Protein AF-A0A7C5RV73-F1 (afdb_monomer_lite)

Secondary structure (DSSP, 8-state):
--HHHHHHHHHHHTT-EEEEEEEEEEETTEEEEEEEEE-SS-EEEEEE-HHHHHHHHHHHT--EEE-HHHHHHHHS--THHHHHHHHHHHTEEEEEE-TTTHHHHSSSEEEEEEE-TTSTTTTT--TT-EEEEETTEE--SHHHHHHHHHHHHH-SEEEEEEEETTEEEEEEEE---

Structure (mmCIF, N/CA/C/O backbone):
data_AF-A0A7C5RV73-F1
#
_entry.id   AF-A0A7C5RV73-F1
#
loop_
_atom_site.group_PDB
_atom_site.id
_atom_site.type_symbol
_atom_site.label_atom_id
_atom_site.label_alt_id
_atom_site.label_comp_id
_atom_site.label_asym_id
_atom_site.label_entity_id
_atom_site.label_seq_id
_atom_site.pdbx_PDB_ins_code
_atom_site.Cartn_x
_atom_site.Cartn_y
_atom_site.Cartn_z
_atom_site.occupancy
_atom_site.B_iso_or_equiv
_atom_site.auth_seq_id
_atom_site.auth_comp_id
_atom_site.auth_asym_id
_atom_site.auth_atom_id
_atom_site.pdbx_PDB_model_num
ATOM 1 N N . PRO A 1 1 ? -4.565 11.183 -32.209 1.00 64.00 1 PRO A N 1
ATOM 2 C CA . PRO A 1 1 ? -3.815 9.956 -31.833 1.00 64.00 1 PRO A CA 1
ATOM 3 C C . PRO A 1 1 ? -3.401 10.070 -30.363 1.00 64.00 1 PRO A C 1
ATOM 5 O O . PRO A 1 1 ? -3.120 11.188 -29.936 1.00 64.00 1 PRO A O 1
ATOM 8 N N . MET A 1 2 ? -3.389 8.979 -29.586 1.00 83.56 2 MET A N 1
ATOM 9 C CA . MET A 1 2 ? -2.823 9.033 -28.231 1.00 83.56 2 MET A CA 1
ATOM 10 C C . MET A 1 2 ? -1.303 9.231 -28.306 1.00 83.56 2 MET A C 1
ATOM 12 O O . MET A 1 2 ? -0.663 8.809 -29.271 1.00 83.56 2 MET A O 1
ATOM 16 N N . THR A 1 3 ? -0.713 9.855 -27.285 1.00 82.44 3 THR A N 1
ATOM 17 C CA . THR A 1 3 ? 0.707 10.253 -27.265 1.00 82.44 3 THR A CA 1
ATOM 18 C C . THR A 1 3 ? 1.658 9.097 -27.576 1.00 82.44 3 THR A C 1
ATOM 20 O O . THR A 1 3 ? 2.590 9.247 -28.358 1.00 82.44 3 THR A O 1
ATOM 23 N N . HIS A 1 4 ? 1.399 7.910 -27.028 1.00 80.38 4 HIS A N 1
ATOM 24 C CA . HIS A 1 4 ? 2.256 6.744 -27.251 1.00 80.38 4 HIS A CA 1
ATOM 25 C C . HIS A 1 4 ? 2.125 6.140 -28.657 1.00 80.38 4 HIS A C 1
ATOM 27 O O . HIS A 1 4 ? 3.082 5.545 -29.152 1.00 80.38 4 HIS A O 1
ATOM 33 N N . ASP A 1 5 ? 0.982 6.316 -29.322 1.00 81.69 5 ASP A N 1
ATOM 34 C CA . ASP A 1 5 ? 0.791 5.846 -30.698 1.00 81.69 5 ASP A CA 1
ATOM 35 C C . ASP A 1 5 ? 1.468 6.807 -31.684 1.00 81.69 5 ASP A C 1
ATOM 37 O O . ASP A 1 5 ? 2.139 6.366 -32.613 1.00 81.69 5 ASP A O 1
ATOM 41 N N . LEU A 1 6 ? 1.418 8.118 -31.403 1.00 87.44 6 LEU A N 1
ATOM 42 C CA . LEU A 1 6 ? 2.208 9.122 -32.126 1.00 87.44 6 LEU A CA 1
ATOM 43 C C . LEU A 1 6 ? 3.714 8.821 -32.043 1.00 87.44 6 LEU A C 1
ATOM 45 O O . LEU A 1 6 ? 4.419 8.901 -33.048 1.00 87.44 6 LEU A O 1
ATOM 49 N N . ILE A 1 7 ? 4.209 8.445 -30.860 1.00 89.06 7 ILE A N 1
ATOM 50 C CA . ILE A 1 7 ? 5.614 8.060 -30.679 1.00 89.06 7 ILE A CA 1
ATOM 51 C C . ILE A 1 7 ? 5.928 6.791 -31.480 1.00 89.06 7 ILE A C 1
ATOM 53 O O . ILE A 1 7 ? 6.963 6.734 -32.142 1.00 89.06 7 ILE A O 1
ATOM 57 N N . LYS A 1 8 ? 5.034 5.795 -31.487 1.00 86.56 8 LYS A N 1
ATOM 58 C CA . LYS A 1 8 ? 5.225 4.574 -32.281 1.00 86.56 8 LYS A CA 1
ATOM 59 C C . LYS A 1 8 ? 5.396 4.878 -33.770 1.00 86.56 8 LYS A C 1
ATOM 61 O O . LYS A 1 8 ? 6.330 4.373 -34.396 1.00 86.56 8 LYS A O 1
ATOM 66 N N . ASP A 1 9 ? 4.546 5.741 -34.314 1.00 89.69 9 ASP A N 1
ATOM 67 C CA . ASP A 1 9 ? 4.637 6.168 -35.711 1.00 89.69 9 ASP A CA 1
ATOM 68 C C . ASP A 1 9 ? 5.940 6.920 -36.001 1.00 89.69 9 ASP A C 1
ATOM 70 O O . ASP A 1 9 ? 6.539 6.730 -37.060 1.00 89.69 9 ASP A O 1
ATOM 74 N N . PHE A 1 10 ? 6.416 7.733 -35.056 1.00 90.88 10 PHE A N 1
ATOM 75 C CA . PHE A 1 10 ? 7.684 8.451 -35.177 1.00 90.88 10 PHE A CA 1
ATOM 76 C C . PHE A 1 10 ? 8.883 7.498 -35.260 1.00 90.88 10 PHE A C 1
ATOM 78 O O . PHE A 1 10 ? 9.688 7.603 -36.183 1.00 90.88 10 PHE A O 1
ATOM 85 N N . PHE A 1 11 ? 8.962 6.519 -34.355 1.00 89.56 11 PHE A N 1
ATOM 86 C CA . PHE A 1 11 ? 9.990 5.472 -34.381 1.00 89.56 11 PHE A CA 1
ATOM 87 C C . PHE A 1 11 ? 9.994 4.716 -35.716 1.00 89.56 11 PHE A C 1
ATOM 89 O O . PHE A 1 11 ? 11.042 4.590 -36.349 1.00 89.56 11 PHE A O 1
ATOM 96 N N . ASN A 1 12 ? 8.817 4.295 -36.188 1.00 88.56 12 ASN A N 1
ATOM 97 C CA . ASN A 1 12 ? 8.683 3.588 -37.461 1.00 88.56 12 ASN A CA 1
ATOM 98 C C . ASN A 1 12 ? 9.153 4.440 -38.650 1.00 88.56 12 ASN A C 1
ATOM 100 O O . ASN A 1 12 ? 9.910 3.952 -39.487 1.00 88.56 12 ASN A O 1
ATOM 104 N N . LYS A 1 13 ? 8.746 5.715 -38.717 1.00 92.44 13 LYS A N 1
ATOM 105 C CA . LYS A 1 13 ? 9.137 6.633 -39.801 1.00 92.44 13 LYS A CA 1
ATOM 106 C C . LYS A 1 13 ? 10.630 6.950 -39.810 1.00 92.44 13 LYS A C 1
ATOM 108 O O . LYS A 1 13 ? 11.190 7.156 -40.880 1.00 92.44 13 LYS A O 1
ATOM 113 N N . LEU A 1 14 ? 11.269 6.979 -38.643 1.00 89.56 14 LEU A N 1
ATOM 114 C CA . LEU A 1 14 ? 12.709 7.206 -38.518 1.00 89.56 14 LEU A CA 1
ATOM 115 C C . LEU A 1 14 ? 13.552 5.931 -38.662 1.00 89.56 14 LEU A C 1
ATOM 117 O O . LEU A 1 14 ? 14.773 5.997 -38.530 1.00 89.56 14 LEU A O 1
ATOM 121 N N . GLY A 1 15 ? 12.932 4.768 -38.895 1.00 90.69 15 GLY A N 1
ATOM 122 C CA . GLY A 1 15 ? 13.650 3.491 -38.936 1.00 90.69 15 GLY A CA 1
ATOM 123 C C . GLY A 1 15 ? 14.310 3.133 -37.600 1.00 90.69 15 GLY A C 1
ATOM 124 O O . GLY A 1 15 ? 15.313 2.423 -37.570 1.00 90.69 15 GLY A O 1
ATOM 125 N N . ALA A 1 16 ? 13.771 3.646 -36.494 1.00 93.31 16 ALA A N 1
ATOM 126 C CA . ALA A 1 16 ? 14.251 3.391 -35.148 1.00 93.31 16 ALA A CA 1
ATOM 127 C C . ALA A 1 16 ? 13.416 2.284 -34.495 1.00 93.31 16 ALA A C 1
ATOM 129 O O . ALA A 1 16 ? 12.189 2.266 -34.590 1.00 93.31 16 ALA A O 1
ATOM 130 N N . LYS A 1 17 ? 14.075 1.371 -33.784 1.00 93.75 17 LYS A N 1
ATOM 131 C CA . LYS A 1 17 ? 13.432 0.300 -33.022 1.00 93.75 17 LYS A CA 1
ATOM 132 C C . LYS A 1 17 ? 13.954 0.304 -31.590 1.00 93.75 17 LYS A C 1
ATOM 134 O O . LYS A 1 17 ? 15.169 0.239 -31.401 1.00 93.75 17 LYS A O 1
ATOM 139 N N . PRO A 1 18 ? 13.079 0.364 -30.575 1.00 95.25 18 PRO A N 1
ATOM 140 C CA . PRO A 1 18 ? 13.501 0.072 -29.215 1.00 95.25 18 PRO A CA 1
ATOM 141 C C . PRO A 1 18 ? 13.970 -1.391 -29.152 1.00 95.25 18 PRO A C 1
ATOM 143 O O . PRO A 1 18 ? 13.312 -2.278 -29.687 1.00 95.25 18 PRO A O 1
ATOM 146 N N . GLU A 1 19 ? 15.126 -1.648 -28.549 1.00 96.38 19 GLU A N 1
ATOM 147 C CA . GLU A 1 19 ? 15.663 -3.004 -28.357 1.00 96.38 19 GLU A CA 1
ATOM 148 C C . GLU A 1 19 ? 15.300 -3.545 -26.978 1.00 96.38 19 GLU A C 1
ATOM 150 O O . GLU A 1 19 ? 14.996 -4.726 -26.825 1.00 96.38 19 GLU A O 1
ATOM 155 N N . LYS A 1 20 ? 15.345 -2.678 -25.964 1.00 96.69 20 LYS A N 1
ATOM 156 C CA . LYS A 1 20 ? 14.988 -3.005 -24.585 1.00 96.69 20 LYS A CA 1
ATOM 157 C C . LYS A 1 20 ? 14.703 -1.753 -23.773 1.00 96.69 20 LYS A C 1
ATOM 159 O O . LYS A 1 20 ? 15.202 -0.668 -24.079 1.00 96.69 20 LYS A O 1
ATOM 164 N N . VAL A 1 21 ? 13.979 -1.947 -22.682 1.00 97.62 21 VAL A N 1
ATOM 165 C CA . VAL A 1 21 ? 13.786 -0.951 -21.629 1.00 97.62 21 VAL A CA 1
ATOM 166 C C . VAL A 1 21 ? 14.439 -1.442 -20.347 1.00 97.62 21 VAL A C 1
ATOM 168 O O . VAL A 1 21 ? 14.438 -2.636 -20.058 1.00 97.62 21 VAL A O 1
ATOM 171 N N . SER A 1 22 ? 15.044 -0.543 -19.579 1.00 97.38 22 SER A N 1
ATOM 172 C CA . SER A 1 22 ? 15.663 -0.869 -18.294 1.00 97.38 22 SER A CA 1
ATOM 173 C C . SER A 1 22 ? 15.288 0.171 -17.246 1.00 97.38 22 SER A C 1
ATOM 175 O O . SER A 1 22 ? 15.541 1.352 -17.451 1.00 97.38 22 SER A O 1
ATOM 177 N N . ILE A 1 23 ? 14.705 -0.251 -16.125 1.00 95.81 23 ILE A N 1
ATOM 178 C CA . ILE A 1 23 ? 14.538 0.601 -14.940 1.00 95.81 23 ILE A CA 1
ATOM 179 C C . ILE A 1 23 ? 15.857 0.548 -14.176 1.00 95.81 23 ILE A C 1
ATOM 181 O O . ILE A 1 23 ? 16.263 -0.524 -13.722 1.00 95.81 23 ILE A O 1
ATOM 185 N N . VAL A 1 24 ? 16.565 1.676 -14.117 1.00 94.69 24 VAL A N 1
ATOM 186 C CA . VAL A 1 24 ? 17.992 1.686 -13.763 1.00 94.69 24 VAL A CA 1
ATOM 187 C C . VAL A 1 24 ? 18.301 2.344 -12.432 1.00 94.69 24 VAL A C 1
ATOM 189 O O . VAL A 1 24 ? 19.252 1.920 -11.774 1.00 94.69 24 VAL A O 1
ATOM 192 N N . ASP A 1 25 ? 17.527 3.354 -12.034 1.00 90.62 25 ASP A N 1
ATOM 193 C CA . ASP A 1 25 ? 17.870 4.184 -10.884 1.00 90.62 25 ASP A CA 1
ATOM 194 C C . ASP A 1 25 ? 16.639 4.760 -10.176 1.00 90.62 25 ASP A C 1
ATOM 196 O O . ASP A 1 25 ? 15.553 4.856 -10.749 1.00 90.62 25 ASP A O 1
ATOM 200 N N . ILE A 1 26 ? 16.839 5.147 -8.921 1.00 85.81 26 ILE A N 1
ATOM 201 C CA . ILE A 1 26 ? 15.891 5.880 -8.088 1.00 85.81 26 ILE A CA 1
ATOM 202 C C . ILE A 1 26 ? 16.661 6.964 -7.341 1.00 85.81 26 ILE A C 1
ATOM 204 O O . ILE A 1 26 ? 17.666 6.686 -6.683 1.00 85.81 26 ILE A O 1
ATOM 208 N N . ARG A 1 27 ? 16.201 8.209 -7.453 1.00 83.75 27 ARG A N 1
ATOM 209 C CA . ARG A 1 27 ? 16.776 9.373 -6.765 1.00 83.75 27 ARG A CA 1
ATOM 210 C C . ARG A 1 27 ? 15.636 10.188 -6.190 1.00 83.75 27 ARG A C 1
ATOM 212 O O . ARG A 1 27 ? 14.677 10.439 -6.907 1.00 83.75 27 ARG A O 1
ATOM 219 N N . GLU A 1 28 ? 15.717 10.547 -4.910 1.00 80.00 28 GLU A N 1
ATOM 220 C CA . GLU A 1 28 ? 14.671 11.341 -4.239 1.00 80.00 28 GLU A CA 1
ATOM 221 C C . GLU A 1 28 ? 13.257 10.769 -4.470 1.00 80.00 28 GLU A C 1
ATOM 223 O O . GLU A 1 28 ? 12.322 11.473 -4.837 1.00 80.00 28 GLU A O 1
ATOM 228 N N . ASN A 1 29 ? 13.119 9.445 -4.329 1.00 74.00 29 ASN A N 1
ATOM 229 C CA . ASN A 1 29 ? 11.876 8.704 -4.573 1.00 74.00 29 ASN A CA 1
ATOM 230 C C . ASN A 1 29 ? 11.327 8.760 -6.019 1.00 74.00 29 ASN A C 1
ATOM 232 O O . ASN A 1 29 ? 10.213 8.315 -6.288 1.00 74.00 29 ASN A O 1
ATOM 236 N N . THR A 1 30 ? 12.113 9.268 -6.968 1.00 82.25 30 THR A N 1
ATOM 237 C CA . THR A 1 30 ? 11.783 9.326 -8.393 1.00 82.25 30 THR A CA 1
ATOM 238 C C . THR A 1 30 ? 12.551 8.246 -9.143 1.00 82.25 30 THR A C 1
ATOM 240 O O . THR A 1 30 ? 13.782 8.213 -9.117 1.00 82.25 30 THR A O 1
ATOM 243 N N . TYR A 1 31 ? 11.828 7.350 -9.811 1.00 89.12 31 TYR A N 1
ATOM 244 C CA . TYR A 1 31 ? 12.416 6.281 -10.615 1.00 89.12 31 TYR A CA 1
ATOM 245 C C . TYR A 1 31 ? 12.779 6.760 -12.025 1.00 89.12 31 TYR A C 1
ATOM 247 O O . TYR A 1 31 ? 12.044 7.533 -12.643 1.00 89.12 31 TYR A O 1
ATOM 255 N N . TYR A 1 32 ? 13.865 6.210 -12.564 1.00 94.75 32 TYR A N 1
ATOM 256 C CA . TYR A 1 32 ? 14.389 6.502 -13.895 1.00 94.75 32 TYR A CA 1
ATOM 257 C C . TYR A 1 32 ? 14.516 5.226 -14.722 1.00 94.75 32 TYR A C 1
ATOM 259 O O . TYR A 1 32 ? 14.919 4.166 -14.227 1.00 94.75 32 TYR A O 1
ATOM 267 N N . ALA A 1 33 ? 14.191 5.340 -16.005 1.00 97.31 33 ALA A N 1
ATOM 268 C CA . ALA A 1 33 ? 14.306 4.269 -16.976 1.00 97.31 33 ALA A CA 1
ATOM 269 C C . ALA A 1 33 ? 15.082 4.728 -18.211 1.00 97.31 33 ALA A C 1
ATOM 271 O O . ALA A 1 33 ? 15.041 5.892 -18.598 1.00 97.31 33 ALA A O 1
ATOM 272 N N . ILE A 1 34 ? 15.754 3.779 -18.848 1.00 97.62 34 ILE A N 1
ATOM 273 C CA . ILE A 1 34 ? 16.461 3.968 -20.109 1.00 97.62 34 ILE A CA 1
ATOM 274 C C . ILE A 1 34 ? 15.792 3.100 -21.170 1.00 97.62 34 ILE A C 1
ATOM 276 O O . ILE A 1 34 ? 15.575 1.901 -20.966 1.00 97.62 34 ILE A O 1
ATOM 280 N N . ILE A 1 35 ? 15.488 3.700 -22.317 1.00 97.38 35 ILE A N 1
ATOM 281 C CA . ILE A 1 35 ? 15.051 3.000 -23.525 1.00 97.38 35 ILE A CA 1
ATOM 282 C C . ILE A 1 35 ? 16.262 2.905 -24.452 1.00 97.38 35 ILE A C 1
ATOM 284 O O . ILE A 1 35 ? 16.724 3.921 -24.968 1.00 97.38 35 ILE A O 1
ATOM 288 N N . LYS A 1 36 ? 16.774 1.692 -24.681 1.00 97.19 36 LYS A N 1
ATOM 289 C CA . LYS A 1 36 ? 17.833 1.468 -25.670 1.00 97.19 36 LYS A CA 1
ATOM 290 C C . LYS A 1 36 ? 17.203 1.384 -27.049 1.00 97.19 36 LYS A C 1
ATOM 292 O O . LYS A 1 36 ? 16.372 0.509 -27.295 1.00 97.19 36 LYS A O 1
ATOM 297 N N . VAL A 1 37 ? 17.596 2.283 -27.939 1.00 96.31 37 VAL A N 1
ATOM 298 C CA . VAL A 1 37 ? 17.053 2.408 -29.291 1.00 96.31 37 VAL A CA 1
ATOM 299 C C . VAL A 1 37 ? 18.137 2.111 -30.306 1.00 96.31 37 VAL A C 1
ATOM 301 O O . VAL A 1 37 ? 19.251 2.617 -30.204 1.00 96.31 37 VAL A O 1
ATOM 304 N N . LYS A 1 38 ? 17.784 1.333 -31.327 1.00 94.50 38 LYS A N 1
ATOM 305 C CA . LYS A 1 38 ? 18.630 1.051 -32.477 1.00 94.50 38 LYS A CA 1
ATOM 306 C C . LYS A 1 38 ? 18.045 1.655 -33.741 1.00 94.50 38 LYS A C 1
ATOM 308 O O . LYS A 1 38 ? 16.854 1.545 -34.016 1.00 94.50 38 LYS A O 1
ATOM 313 N N . THR A 1 39 ? 18.916 2.270 -34.517 1.00 91.25 39 THR A N 1
ATOM 314 C CA . THR A 1 39 ? 18.690 2.673 -35.909 1.00 91.25 39 THR A CA 1
ATOM 315 C C . THR A 1 39 ? 19.671 1.901 -36.791 1.00 91.25 39 THR A C 1
ATOM 317 O O . THR A 1 39 ? 20.476 1.128 -36.270 1.00 91.25 39 THR A O 1
ATOM 320 N N . ASN A 1 40 ? 19.623 2.091 -38.109 1.00 83.62 40 ASN A N 1
ATOM 321 C CA . ASN A 1 40 ? 20.492 1.356 -39.037 1.00 83.62 40 ASN A CA 1
ATOM 322 C C . ASN A 1 40 ? 21.990 1.503 -38.710 1.00 83.62 40 ASN A C 1
ATOM 324 O O . ASN A 1 40 ? 22.716 0.515 -38.777 1.00 83.62 40 ASN A O 1
ATOM 328 N N . ASP A 1 41 ? 22.418 2.688 -38.265 1.00 84.88 41 ASP A N 1
ATOM 329 C CA . ASP A 1 41 ? 23.849 3.007 -38.138 1.00 84.88 41 ASP A CA 1
ATOM 330 C C . ASP A 1 41 ? 24.319 3.172 -36.687 1.00 84.88 41 ASP A C 1
ATOM 332 O O . ASP A 1 41 ? 25.517 3.211 -36.411 1.00 84.88 41 ASP A O 1
ATOM 336 N N . ARG A 1 42 ? 23.387 3.301 -35.736 1.00 90.12 42 ARG A N 1
ATOM 337 C CA . ARG A 1 42 ? 23.715 3.614 -34.340 1.00 90.12 42 ARG A CA 1
ATOM 338 C C . ARG A 1 42 ? 22.698 3.071 -33.349 1.00 90.12 42 ARG A C 1
ATOM 340 O O . ARG A 1 42 ? 21.498 3.030 -33.635 1.00 90.12 42 ARG A O 1
ATOM 347 N N . SER A 1 43 ? 23.192 2.767 -32.155 1.00 93.00 43 SER A N 1
ATOM 348 C CA . SER A 1 43 ? 22.376 2.567 -30.960 1.00 93.00 43 SER A CA 1
ATOM 349 C C . SER A 1 43 ? 22.610 3.716 -29.987 1.00 93.00 43 SER A C 1
ATOM 351 O O . SER A 1 43 ? 23.741 4.171 -29.821 1.00 93.00 43 SER A O 1
ATOM 353 N N . PHE A 1 44 ? 21.545 4.189 -29.355 1.00 93.50 44 PHE A N 1
ATOM 354 C CA . PHE A 1 44 ? 21.601 5.246 -28.354 1.00 93.50 44 PHE A CA 1
ATOM 355 C C . PHE A 1 44 ? 20.551 5.013 -27.272 1.00 93.50 44 PHE A C 1
ATOM 357 O O . PHE A 1 44 ? 19.584 4.273 -27.465 1.00 93.50 44 PHE A O 1
ATOM 364 N N . ASP A 1 45 ? 20.765 5.655 -26.133 1.00 96.88 45 ASP A N 1
ATOM 365 C CA . ASP A 1 45 ? 19.912 5.543 -24.961 1.00 96.88 45 ASP A CA 1
ATOM 366 C C . ASP A 1 45 ? 19.023 6.789 -24.854 1.00 96.88 45 ASP A C 1
ATOM 368 O O . ASP A 1 45 ? 19.465 7.907 -25.128 1.00 96.88 45 ASP A O 1
ATOM 372 N N . ILE A 1 46 ? 17.755 6.589 -24.495 1.00 95.31 46 ILE A N 1
ATOM 373 C CA . ILE A 1 46 ? 16.797 7.662 -24.217 1.00 95.31 46 ILE A CA 1
ATOM 374 C C . ILE A 1 46 ? 16.392 7.576 -22.750 1.00 95.31 46 ILE A C 1
ATOM 376 O O . ILE A 1 46 ? 15.806 6.574 -22.327 1.00 95.31 46 ILE A O 1
ATOM 380 N N . ASP A 1 47 ? 16.662 8.644 -22.004 1.00 95.94 47 ASP A N 1
ATOM 381 C CA . ASP A 1 47 ? 16.186 8.798 -20.634 1.00 95.94 47 ASP A CA 1
ATOM 382 C C . ASP A 1 47 ? 14.672 8.994 -20.609 1.00 95.94 47 ASP A C 1
ATOM 384 O O . ASP A 1 47 ? 14.086 9.741 -21.399 1.00 95.94 47 ASP A O 1
ATOM 388 N N . SER A 1 48 ? 14.016 8.303 -19.687 1.00 94.75 48 SER A N 1
ATOM 389 C CA . SER A 1 48 ? 12.570 8.323 -19.569 1.00 94.75 48 SER A CA 1
ATOM 390 C C . SER A 1 48 ? 12.120 8.025 -18.143 1.00 94.75 48 SER A C 1
ATOM 392 O O . SER A 1 48 ? 12.874 7.525 -17.306 1.00 94.75 48 SER A O 1
ATOM 394 N N . ARG A 1 49 ? 10.846 8.298 -17.864 1.00 94.62 49 ARG A N 1
ATOM 395 C CA . ARG A 1 49 ? 10.191 7.772 -16.665 1.00 94.62 49 ARG A CA 1
ATOM 396 C C . ARG A 1 49 ? 9.777 6.319 -16.918 1.00 94.62 49 ARG A C 1
ATOM 398 O O . ARG A 1 49 ? 9.439 5.977 -18.055 1.00 94.62 49 ARG A O 1
ATOM 405 N N . PRO A 1 50 ? 9.716 5.464 -15.883 1.00 95.19 50 PRO A N 1
ATOM 406 C CA . PRO A 1 50 ? 9.312 4.071 -16.052 1.00 95.19 50 PRO A CA 1
ATOM 407 C C . PRO A 1 50 ? 7.961 3.893 -16.744 1.00 95.19 50 PRO A C 1
ATOM 409 O O . PRO A 1 50 ? 7.843 3.026 -17.601 1.00 95.19 50 PRO A O 1
ATOM 412 N N . SER A 1 51 ? 6.962 4.729 -16.442 1.00 94.12 51 SER A N 1
ATOM 413 C CA . SER A 1 51 ? 5.634 4.642 -17.069 1.00 94.12 51 SER A CA 1
ATOM 414 C C . SER A 1 51 ? 5.694 4.783 -18.590 1.00 94.12 51 SER A C 1
ATOM 416 O O . SER A 1 51 ? 5.070 4.011 -19.318 1.00 94.12 51 SER A O 1
ATOM 418 N N . ASP A 1 52 ? 6.481 5.745 -19.068 1.00 94.00 52 ASP A N 1
ATOM 419 C CA . ASP A 1 52 ? 6.632 6.045 -20.488 1.00 94.00 52 ASP A CA 1
ATOM 420 C C . ASP A 1 52 ? 7.419 4.923 -21.180 1.00 94.00 52 ASP A C 1
ATOM 422 O O . ASP A 1 52 ? 7.010 4.415 -22.226 1.00 94.00 52 ASP A O 1
ATOM 426 N N . ALA A 1 53 ? 8.500 4.459 -20.550 1.00 95.06 53 ALA A N 1
ATOM 427 C CA . ALA A 1 53 ? 9.319 3.368 -21.058 1.00 95.06 53 ALA A CA 1
ATOM 428 C C . ALA A 1 53 ? 8.543 2.036 -21.139 1.00 95.06 53 ALA A C 1
ATOM 430 O O . ALA A 1 53 ? 8.593 1.351 -22.161 1.00 95.06 53 ALA A O 1
ATOM 431 N N . ILE A 1 54 ? 7.751 1.697 -20.117 1.00 94.81 54 ILE A N 1
ATOM 432 C CA . ILE A 1 54 ? 6.872 0.516 -20.117 1.00 94.81 54 ILE A CA 1
ATOM 433 C C . ILE A 1 54 ? 5.821 0.630 -21.229 1.00 94.81 54 ILE A C 1
ATOM 435 O O . ILE A 1 54 ? 5.607 -0.327 -21.974 1.00 94.81 54 ILE A O 1
ATOM 439 N N . ALA A 1 55 ? 5.198 1.801 -21.401 1.00 93.44 55 ALA A N 1
ATOM 440 C CA . ALA A 1 55 ? 4.200 2.016 -22.448 1.00 93.44 55 ALA A CA 1
ATOM 441 C C . ALA A 1 55 ? 4.767 1.808 -23.864 1.00 93.44 55 ALA A C 1
ATOM 443 O O . ALA A 1 55 ? 4.061 1.285 -24.734 1.00 93.44 55 ALA A O 1
ATOM 444 N N . ILE A 1 56 ? 6.030 2.189 -24.089 1.00 93.56 56 ILE A N 1
ATOM 445 C CA . ILE A 1 56 ? 6.764 1.909 -25.329 1.00 93.56 56 ILE A CA 1
ATOM 446 C C . ILE A 1 56 ? 7.061 0.417 -25.452 1.00 93.56 56 ILE A C 1
ATOM 448 O O . ILE A 1 56 ? 6.752 -0.175 -26.488 1.00 93.56 56 ILE A O 1
ATOM 452 N N . ALA A 1 57 ? 7.588 -0.209 -24.400 1.00 95.12 57 ALA A N 1
ATOM 453 C CA . ALA A 1 57 ? 7.948 -1.619 -24.431 1.00 95.12 57 ALA A CA 1
ATOM 454 C C . ALA A 1 57 ? 6.765 -2.521 -24.799 1.00 95.12 57 ALA A C 1
ATOM 456 O O . ALA A 1 57 ? 6.891 -3.382 -25.667 1.00 95.12 57 ALA A O 1
ATOM 457 N N . LEU A 1 58 ? 5.589 -2.259 -24.226 1.00 93.69 58 LEU A N 1
ATOM 458 C CA . LEU A 1 58 ? 4.364 -3.003 -24.523 1.00 93.69 58 LEU A CA 1
ATOM 459 C C . LEU A 1 58 ? 3.896 -2.825 -25.977 1.00 93.69 58 LEU A C 1
ATOM 461 O O . LEU A 1 58 ? 3.432 -3.774 -26.599 1.00 93.69 58 LEU A O 1
ATOM 465 N N . ARG A 1 59 ? 4.039 -1.624 -26.551 1.00 91.00 59 ARG A N 1
ATOM 466 C CA . ARG A 1 59 ? 3.597 -1.319 -27.927 1.00 91.00 5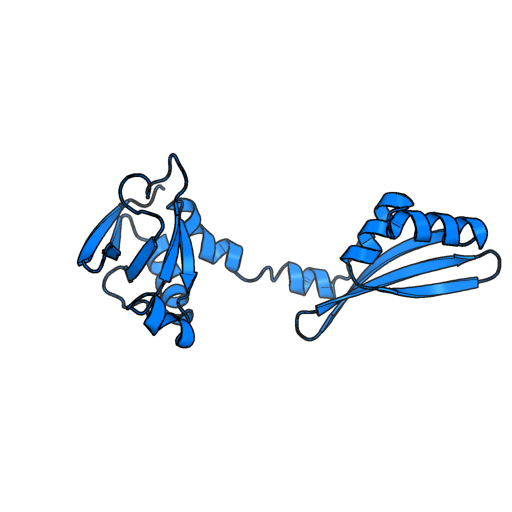9 ARG A CA 1
ATOM 467 C C . ARG A 1 59 ? 4.508 -1.876 -29.014 1.00 91.00 59 ARG A C 1
ATOM 469 O O . ARG A 1 59 ? 4.045 -2.072 -30.146 1.00 91.00 59 ARG A O 1
ATOM 476 N N . PHE A 1 60 ? 5.782 -2.062 -28.685 1.00 92.50 60 PHE A N 1
ATOM 477 C CA . PHE A 1 60 ? 6.805 -2.608 -29.573 1.00 92.50 60 PHE A CA 1
ATOM 478 C C . PHE A 1 60 ? 7.134 -4.077 -29.284 1.00 92.50 60 PHE A C 1
ATOM 480 O O . PHE A 1 60 ? 7.827 -4.698 -30.085 1.00 92.50 60 PHE A O 1
ATOM 487 N N . GLY A 1 61 ? 6.631 -4.641 -28.181 1.00 93.69 61 GLY A N 1
ATOM 488 C CA . GLY A 1 61 ? 6.923 -6.013 -27.766 1.00 93.69 61 GLY A CA 1
ATOM 489 C C . GLY A 1 61 ? 8.373 -6.211 -27.323 1.00 93.69 61 GLY A C 1
ATOM 490 O O . GLY A 1 61 ? 8.945 -7.272 -27.549 1.00 93.69 61 GLY A O 1
ATOM 491 N N . THR A 1 62 ? 8.998 -5.185 -26.743 1.00 95.38 62 THR A N 1
ATOM 492 C CA . THR A 1 62 ? 10.424 -5.219 -26.390 1.00 95.38 62 THR A CA 1
ATOM 493 C C . THR A 1 62 ? 10.616 -5.608 -24.929 1.00 95.38 62 THR A C 1
ATOM 495 O O . THR A 1 62 ? 9.816 -5.195 -24.087 1.00 95.38 62 THR A O 1
ATOM 498 N N . PRO A 1 63 ? 11.683 -6.346 -24.593 1.00 97.25 63 PRO A N 1
ATOM 499 C CA . PRO A 1 63 ? 11.922 -6.808 -23.233 1.00 97.25 63 PRO A CA 1
ATOM 500 C C . PRO A 1 63 ? 12.116 -5.650 -22.245 1.00 97.25 63 PRO A C 1
ATOM 502 O O . PRO A 1 63 ? 12.740 -4.628 -22.554 1.00 97.25 63 PRO A O 1
ATOM 505 N N . ILE A 1 64 ? 11.598 -5.851 -21.033 1.00 97.50 64 ILE A N 1
ATOM 506 C CA . ILE A 1 64 ? 11.720 -4.935 -19.898 1.00 97.50 64 ILE A CA 1
ATOM 507 C C . ILE A 1 64 ? 12.664 -5.572 -18.879 1.00 97.50 64 ILE A C 1
ATOM 509 O O . ILE A 1 64 ? 12.475 -6.721 -18.485 1.00 97.50 64 ILE A O 1
ATOM 513 N N . TYR A 1 65 ? 13.663 -4.813 -18.444 1.00 96.00 65 TYR A N 1
ATOM 514 C CA . TYR A 1 65 ? 14.631 -5.210 -17.429 1.00 96.00 65 TYR A CA 1
ATOM 515 C C . TYR A 1 65 ? 14.594 -4.256 -16.239 1.00 96.00 65 TYR A C 1
ATOM 517 O O . TYR A 1 65 ? 14.206 -3.092 -16.353 1.00 96.00 65 TYR A O 1
ATOM 525 N N . ILE A 1 66 ? 15.057 -4.749 -15.098 1.00 94.44 66 ILE A N 1
ATOM 526 C CA . ILE A 1 66 ? 15.219 -3.978 -13.869 1.00 94.44 66 ILE A CA 1
ATOM 527 C C . ILE A 1 66 ? 16.630 -4.253 -13.356 1.00 94.44 66 ILE A C 1
ATOM 529 O O . ILE A 1 66 ? 17.093 -5.394 -13.399 1.00 94.44 66 ILE A O 1
ATOM 533 N N . THR A 1 67 ? 17.345 -3.216 -12.922 1.00 91.94 67 THR A N 1
ATOM 534 C CA . THR A 1 67 ? 18.672 -3.397 -12.320 1.00 91.94 67 THR A CA 1
ATOM 535 C C . THR A 1 67 ? 18.551 -4.007 -10.929 1.00 91.94 67 THR A C 1
ATOM 537 O O . THR A 1 67 ? 17.600 -3.722 -10.205 1.00 91.94 67 THR A O 1
ATOM 540 N N . GLN A 1 68 ? 19.547 -4.795 -10.513 1.00 85.81 68 GLN A N 1
ATOM 541 C CA .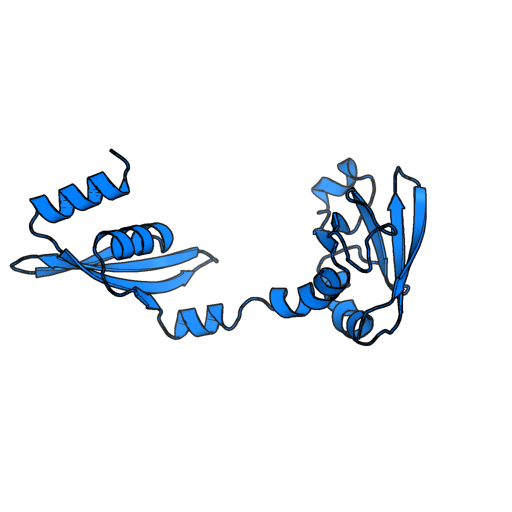 GLN A 1 68 ? 19.557 -5.382 -9.169 1.00 85.81 68 GLN A CA 1
ATOM 542 C C . GLN A 1 68 ? 19.465 -4.308 -8.079 1.00 85.81 68 GLN A C 1
ATOM 544 O O . GLN A 1 68 ? 18.716 -4.481 -7.137 1.00 85.81 68 GLN A O 1
ATOM 549 N N . LYS A 1 69 ? 20.122 -3.152 -8.256 1.00 84.75 69 LYS A N 1
ATOM 550 C CA . LYS A 1 69 ? 20.004 -1.997 -7.348 1.00 84.75 69 LYS A CA 1
ATOM 551 C C . LYS A 1 69 ? 18.547 -1.580 -7.127 1.00 84.75 69 LYS A C 1
ATOM 553 O O . LYS A 1 69 ? 18.147 -1.337 -5.994 1.00 84.75 69 LYS A O 1
ATOM 558 N N . ILE A 1 70 ? 17.767 -1.468 -8.205 1.00 85.00 70 ILE A N 1
ATOM 559 C CA . ILE A 1 70 ? 16.345 -1.129 -8.108 1.00 85.00 70 ILE A CA 1
ATOM 560 C C . ILE A 1 70 ? 15.575 -2.284 -7.510 1.00 85.00 70 ILE A C 1
ATOM 562 O O . ILE A 1 70 ? 14.743 -2.050 -6.650 1.00 85.00 70 ILE A O 1
ATOM 566 N N . LEU A 1 71 ? 15.893 -3.516 -7.896 1.00 80.38 71 LEU A N 1
ATOM 567 C CA . LEU A 1 71 ? 15.287 -4.688 -7.297 1.00 80.38 71 LEU A CA 1
ATOM 568 C C . LEU A 1 71 ? 15.552 -4.741 -5.787 1.00 80.38 71 LEU A C 1
ATOM 570 O O . LEU A 1 71 ? 14.632 -5.029 -5.058 1.00 80.38 71 LEU A O 1
ATOM 574 N N . ASP A 1 72 ? 16.725 -4.375 -5.283 1.00 78.56 72 ASP A N 1
ATOM 575 C CA . ASP A 1 72 ? 17.032 -4.356 -3.849 1.00 78.56 72 ASP A CA 1
ATOM 576 C C . ASP A 1 72 ? 16.298 -3.221 -3.121 1.00 78.56 72 ASP A C 1
ATOM 578 O O . ASP A 1 72 ? 15.870 -3.387 -1.979 1.00 78.56 72 ASP A O 1
ATOM 582 N N . VAL A 1 73 ? 16.109 -2.073 -3.781 1.00 68.38 73 VAL A N 1
ATOM 583 C CA . VAL A 1 73 ? 15.275 -0.971 -3.273 1.00 68.38 73 VAL A CA 1
ATOM 584 C C . VAL A 1 73 ? 13.783 -1.300 -3.368 1.00 68.38 73 VAL A C 1
ATOM 586 O O . VAL A 1 73 ? 13.023 -0.825 -2.543 1.00 68.38 73 VAL A O 1
ATOM 589 N N . SER A 1 74 ? 13.354 -2.122 -4.322 1.00 55.72 74 SER A N 1
ATOM 590 C CA . SER A 1 74 ? 11.965 -2.558 -4.496 1.00 55.72 74 SER A CA 1
ATOM 591 C C . SER A 1 74 ? 11.647 -3.870 -3.771 1.00 55.72 74 SER A C 1
ATOM 593 O O . SER A 1 74 ? 10.479 -4.138 -3.550 1.00 55.72 74 SER A O 1
ATOM 595 N N . ILE A 1 75 ? 12.646 -4.678 -3.388 1.00 50.88 75 ILE A N 1
ATOM 596 C CA . ILE A 1 75 ? 12.577 -5.824 -2.457 1.00 50.88 75 ILE A CA 1
ATOM 597 C C . ILE A 1 75 ? 12.631 -5.298 -1.024 1.00 50.88 75 ILE A C 1
ATOM 599 O O . ILE A 1 75 ? 11.946 -5.830 -0.155 1.00 50.88 75 ILE A O 1
ATOM 603 N N . LYS A 1 76 ? 13.303 -4.162 -0.799 1.00 44.16 76 LYS A N 1
ATOM 604 C CA . LYS A 1 76 ? 12.824 -3.169 0.164 1.00 44.16 76 LYS A CA 1
ATOM 605 C C . LYS A 1 76 ? 11.542 -2.517 -0.365 1.00 44.16 76 LYS A C 1
ATOM 607 O O . LYS A 1 76 ? 11.425 -1.295 -0.366 1.00 44.16 76 LYS A O 1
ATOM 612 N N . VAL A 1 77 ? 10.548 -3.330 -0.753 1.00 42.00 77 VAL A N 1
ATOM 613 C CA . VAL A 1 77 ? 9.151 -2.927 -0.578 1.00 42.00 77 VAL A CA 1
ATOM 614 C C . VAL A 1 77 ? 9.173 -2.307 0.811 1.00 42.00 77 VAL A C 1
ATOM 616 O O . VAL A 1 77 ? 9.661 -2.983 1.733 1.00 42.00 77 VAL A O 1
ATOM 619 N N . PRO A 1 78 ? 8.824 -1.020 0.981 1.00 42.28 78 PRO A N 1
ATOM 620 C CA . PRO A 1 78 ? 8.645 -0.505 2.316 1.00 42.28 78 PRO A CA 1
ATOM 621 C C . PRO A 1 78 ? 7.858 -1.568 3.069 1.00 42.28 78 PRO A C 1
ATOM 623 O O . PRO A 1 78 ? 6.953 -2.188 2.509 1.00 42.28 78 PRO A O 1
ATOM 626 N N . ASP A 1 79 ? 8.210 -1.809 4.317 1.00 44.28 79 ASP A N 1
ATOM 627 C CA . ASP A 1 79 ? 7.480 -2.691 5.223 1.00 44.28 79 ASP A CA 1
ATOM 628 C C . ASP A 1 79 ? 5.976 -2.323 5.361 1.00 44.28 79 ASP A C 1
ATOM 630 O O . ASP A 1 79 ? 5.317 -2.796 6.279 1.00 44.28 79 ASP A O 1
ATOM 634 N N . GLU A 1 80 ? 5.405 -1.490 4.478 1.00 45.34 80 GLU A N 1
ATOM 635 C CA . GLU A 1 80 ? 3.986 -1.406 4.152 1.00 45.34 80 GLU A CA 1
ATOM 636 C C . GLU A 1 80 ? 3.366 -2.805 4.091 1.00 45.34 80 GLU A C 1
ATOM 638 O O . GLU A 1 80 ? 2.436 -3.053 4.839 1.00 45.34 80 GLU A O 1
ATOM 643 N N . ASP A 1 81 ? 3.919 -3.794 3.387 1.00 48.28 81 ASP A N 1
ATOM 644 C CA . ASP A 1 81 ? 3.217 -5.085 3.238 1.00 48.28 81 ASP A CA 1
ATOM 645 C C . ASP A 1 81 ? 3.267 -6.040 4.452 1.00 48.28 81 ASP A C 1
ATOM 647 O O . ASP A 1 81 ? 2.578 -7.062 4.467 1.00 48.28 81 ASP A O 1
ATOM 651 N N . LYS A 1 82 ? 4.024 -5.728 5.514 1.00 45.12 82 LYS A N 1
ATOM 652 C CA . LYS A 1 82 ? 3.909 -6.430 6.813 1.00 45.12 82 LYS A CA 1
ATOM 653 C C . LYS A 1 82 ? 3.152 -5.604 7.844 1.00 45.12 82 LYS A C 1
ATOM 655 O O . LYS A 1 82 ? 2.312 -6.150 8.555 1.00 45.12 82 LYS A O 1
ATOM 660 N N . ALA A 1 83 ? 3.367 -4.292 7.868 1.00 45.91 83 ALA A N 1
ATOM 661 C CA . ALA A 1 83 ? 2.642 -3.341 8.703 1.00 45.91 83 ALA A CA 1
ATOM 662 C C . ALA A 1 83 ? 1.149 -3.235 8.364 1.00 45.91 83 ALA A C 1
ATOM 664 O O . ALA A 1 83 ? 0.325 -3.095 9.269 1.00 45.91 83 ALA A O 1
ATOM 665 N N . GLN A 1 84 ? 0.795 -3.322 7.080 1.00 54.53 84 GLN A N 1
ATOM 666 C CA . GLN A 1 84 ? -0.589 -3.330 6.622 1.00 54.53 84 GLN A CA 1
ATOM 667 C C . GLN A 1 84 ? -1.266 -4.670 6.881 1.00 54.53 84 GLN A C 1
ATOM 669 O O . GLN A 1 84 ? -2.488 -4.715 6.804 1.00 54.53 84 GLN A O 1
ATOM 674 N N . ARG A 1 85 ? -0.538 -5.760 7.192 1.00 67.56 85 ARG A N 1
ATOM 675 C CA . ARG A 1 85 ? -1.163 -7.081 7.382 1.00 67.56 85 ARG A CA 1
ATOM 676 C C . ARG A 1 85 ? -2.247 -7.029 8.426 1.00 67.56 85 ARG A C 1
ATOM 678 O O . ARG A 1 85 ? -3.335 -7.503 8.150 1.00 67.56 85 ARG A O 1
ATOM 685 N N . ILE A 1 86 ? -1.980 -6.441 9.587 1.00 79.88 86 ILE A N 1
ATOM 686 C CA . ILE A 1 86 ? -2.959 -6.495 10.668 1.00 79.88 86 ILE A CA 1
ATOM 687 C C . ILE A 1 86 ? -4.195 -5.649 10.357 1.00 79.88 86 ILE A C 1
ATOM 689 O O . ILE A 1 86 ? -5.315 -6.121 10.519 1.00 79.88 86 ILE A O 1
ATOM 693 N N . TRP A 1 87 ? -4.019 -4.453 9.793 1.00 87.88 87 TRP A N 1
ATOM 694 C CA .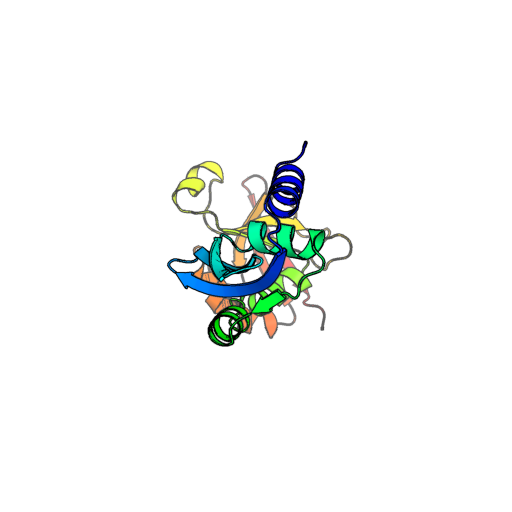 TRP A 1 87 ? -5.145 -3.623 9.358 1.00 87.88 87 TRP A CA 1
ATOM 695 C C . TRP A 1 87 ? -5.910 -4.275 8.200 1.00 87.88 87 TRP A C 1
ATOM 697 O O . TRP A 1 87 ? -7.135 -4.298 8.216 1.00 87.88 87 TRP A O 1
ATOM 707 N N . ASN A 1 88 ? -5.217 -4.921 7.259 1.00 85.19 88 ASN A N 1
ATOM 708 C CA . ASN A 1 88 ? -5.824 -5.697 6.177 1.00 85.19 88 ASN A CA 1
ATOM 709 C C . ASN A 1 88 ? -6.580 -6.930 6.679 1.00 85.19 88 ASN A C 1
ATOM 711 O O . ASN A 1 88 ? -7.650 -7.218 6.149 1.00 85.19 88 ASN A O 1
ATOM 715 N N . VAL A 1 89 ? -6.042 -7.632 7.679 1.00 87.00 89 VAL A N 1
ATOM 716 C CA . VAL A 1 89 ? -6.662 -8.785 8.349 1.00 87.00 89 VAL A CA 1
ATOM 717 C C . VAL A 1 89 ? -7.943 -8.354 9.053 1.00 87.00 89 VAL A C 1
ATOM 719 O O . VAL A 1 89 ? -8.967 -9.020 8.940 1.00 87.00 89 VAL A O 1
ATOM 722 N N . LEU A 1 90 ? -7.914 -7.199 9.718 1.00 91.06 90 LEU A N 1
ATOM 723 C CA . LEU A 1 90 ? -9.102 -6.580 10.301 1.00 91.06 90 LEU A CA 1
ATOM 724 C C . LEU A 1 90 ? -10.050 -6.024 9.230 1.00 91.06 90 LEU A C 1
ATOM 726 O O . LEU A 1 90 ? -11.224 -5.821 9.515 1.00 91.06 90 LEU A O 1
ATOM 730 N N . GLY A 1 91 ? -9.552 -5.809 8.012 1.00 92.62 91 GLY A N 1
ATOM 731 C CA . GLY A 1 91 ? -10.276 -5.265 6.871 1.00 92.62 91 GLY A CA 1
ATOM 732 C C . GLY A 1 91 ? -10.491 -3.760 6.929 1.00 92.62 91 GLY A C 1
ATOM 733 O O . GLY A 1 91 ? -11.518 -3.294 6.455 1.00 92.62 91 GLY A O 1
ATOM 734 N N . ILE A 1 92 ? -9.549 -2.999 7.487 1.00 94.00 92 ILE A N 1
ATOM 735 C CA . ILE A 1 92 ? -9.614 -1.536 7.562 1.00 94.00 92 ILE A CA 1
ATOM 736 C C . ILE A 1 92 ? -8.452 -0.873 6.828 1.00 94.00 92 ILE A C 1
ATOM 738 O O . ILE A 1 92 ? -7.324 -1.368 6.835 1.00 94.00 92 ILE A O 1
ATOM 742 N N . SER A 1 93 ? -8.733 0.291 6.252 1.00 91.44 93 SER A N 1
ATOM 743 C CA . SER A 1 93 ? -7.728 1.199 5.701 1.00 91.44 93 SER A CA 1
ATOM 744 C C . SER A 1 93 ? -7.601 2.417 6.607 1.00 91.44 93 SER A C 1
ATOM 746 O O . SER A 1 93 ? -8.603 3.054 6.933 1.00 91.44 93 SER A O 1
ATOM 748 N N . LEU A 1 94 ? -6.375 2.738 7.020 1.00 91.81 94 LEU A N 1
ATOM 749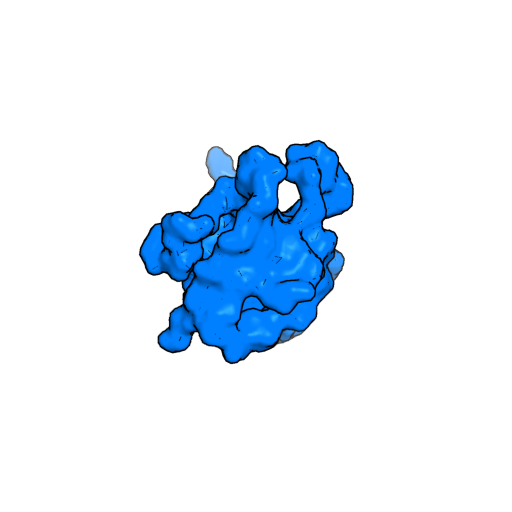 C CA . LEU A 1 94 ? -6.081 3.866 7.904 1.00 91.81 94 LEU A CA 1
ATOM 750 C C . LEU A 1 94 ? -5.373 4.975 7.134 1.00 91.81 94 LEU A C 1
ATOM 752 O O . LEU A 1 94 ? -4.479 4.705 6.335 1.00 91.81 94 LEU A O 1
ATOM 756 N N . GLN A 1 95 ? -5.746 6.219 7.417 1.00 91.31 95 GLN A N 1
ATOM 757 C CA . GLN A 1 95 ? -5.071 7.410 6.921 1.00 91.31 95 GLN A CA 1
ATOM 758 C C . GLN A 1 95 ? -4.665 8.288 8.103 1.00 91.31 95 GLN A C 1
ATOM 760 O O . GLN A 1 95 ? -5.485 8.585 8.971 1.00 91.31 95 GLN A O 1
ATOM 765 N N . PHE A 1 96 ? -3.395 8.687 8.147 1.00 92.44 96 PHE A N 1
ATOM 766 C CA . PHE A 1 96 ? -2.893 9.571 9.193 1.00 92.44 96 PHE A CA 1
ATOM 767 C C . PHE A 1 96 ? -3.502 10.972 9.056 1.00 92.44 96 PHE A C 1
ATOM 769 O O . PHE A 1 96 ? -3.520 11.546 7.965 1.00 92.44 96 PHE A O 1
ATOM 776 N N . ILE A 1 97 ? -3.994 11.519 10.167 1.00 92.75 97 ILE A N 1
ATOM 777 C CA . ILE A 1 97 ? -4.410 12.916 10.263 1.00 92.75 97 ILE A CA 1
ATOM 778 C C . ILE A 1 97 ? -3.154 13.725 10.569 1.00 92.75 97 ILE A C 1
ATOM 780 O O . ILE A 1 97 ? -2.670 13.733 11.700 1.00 92.75 97 ILE A O 1
ATOM 784 N N . THR A 1 98 ? -2.618 14.389 9.547 1.00 90.81 98 THR A N 1
ATOM 785 C CA . THR A 1 98 ? -1.460 15.267 9.722 1.00 90.81 98 THR A CA 1
ATOM 786 C C . THR A 1 98 ? -1.825 16.468 10.606 1.00 90.81 98 THR A C 1
ATOM 788 O O . THR A 1 98 ? -3.006 16.829 10.682 1.00 90.81 98 THR A O 1
ATOM 791 N N . PRO A 1 99 ? -0.848 17.122 11.262 1.00 89.62 99 PRO A N 1
ATOM 792 C CA . PRO A 1 99 ? -1.107 18.269 12.137 1.00 89.62 99 PRO A CA 1
ATOM 793 C C . PRO A 1 99 ? -1.958 19.374 11.494 1.00 89.62 99 PRO A C 1
ATOM 795 O O . PRO A 1 99 ? -2.772 20.007 12.161 1.00 89.62 99 PRO A O 1
ATOM 798 N N . GLU A 1 100 ? -1.816 19.582 10.185 1.00 90.75 100 GLU A N 1
ATOM 799 C CA . GLU A 1 100 ? -2.559 20.583 9.416 1.00 90.75 100 GLU A CA 1
ATOM 800 C C . GLU A 1 100 ? -4.040 20.213 9.234 1.00 90.75 100 GLU A C 1
ATOM 802 O O . GLU A 1 100 ? -4.880 21.092 9.043 1.00 90.75 100 GLU A O 1
ATOM 807 N N . LEU A 1 101 ? -4.375 18.920 9.301 1.00 89.88 101 LEU A N 1
ATOM 808 C CA . LEU A 1 101 ? -5.731 18.392 9.132 1.00 89.88 101 LEU A CA 1
ATOM 809 C C . LEU A 1 101 ? -6.472 18.191 10.461 1.00 89.88 101 LEU A C 1
ATOM 811 O O . LEU A 1 101 ? -7.688 17.997 10.450 1.00 89.88 101 LEU A O 1
ATOM 815 N N . GLU A 1 102 ? -5.792 18.284 11.606 1.00 89.69 102 GLU A N 1
ATOM 816 C CA . GLU A 1 102 ? -6.399 18.102 12.935 1.00 89.69 102 GLU A CA 1
ATOM 817 C C . GLU A 1 102 ? -7.605 19.024 13.163 1.00 89.69 102 GLU A C 1
ATOM 819 O O . GLU A 1 102 ? -8.617 18.593 13.712 1.00 89.69 102 GLU A O 1
ATOM 824 N N . GLY A 1 103 ? -7.536 20.274 12.692 1.00 88.75 103 GLY A N 1
ATOM 825 C CA . GLY A 1 103 ? -8.644 21.228 12.807 1.00 88.75 103 GLY A CA 1
ATOM 826 C C . GLY A 1 103 ? -9.884 20.831 11.998 1.00 88.75 103 GLY A C 1
ATOM 827 O O . GLY A 1 103 ? -10.999 21.147 12.402 1.00 88.75 103 GLY A O 1
ATOM 828 N N . PHE A 1 104 ? -9.706 20.109 10.886 1.00 88.06 104 PHE A N 1
ATOM 829 C CA . PHE A 1 104 ? -10.807 19.624 10.051 1.00 88.06 104 PHE A CA 1
ATOM 830 C C . PHE A 1 104 ? -11.475 18.383 10.653 1.00 88.06 104 PHE A C 1
ATOM 832 O O . PHE A 1 104 ? -12.698 18.266 10.641 1.00 88.06 104 PHE A O 1
ATOM 839 N N . PHE A 1 105 ? -10.676 17.466 11.201 1.00 87.12 105 PHE A N 1
ATOM 840 C CA . PHE A 1 105 ? -11.169 16.217 11.791 1.00 87.12 105 PHE A CA 1
ATOM 841 C C . PHE A 1 105 ? -11.555 16.346 13.274 1.00 87.12 105 PHE A C 1
ATOM 843 O O . PHE A 1 105 ? -12.197 15.454 13.824 1.00 87.12 105 PHE A O 1
ATOM 850 N N . GLY A 1 106 ? -11.169 17.438 13.938 1.00 86.81 106 GLY A N 1
ATOM 851 C CA . GLY A 1 106 ? -11.462 17.707 15.348 1.00 86.81 106 GLY A CA 1
ATOM 852 C C . GLY A 1 106 ? -10.682 16.832 16.336 1.00 86.81 106 GLY A C 1
ATOM 853 O O . GLY A 1 106 ? -10.937 16.884 17.540 1.00 86.81 106 GLY A O 1
ATOM 854 N N . SER A 1 107 ? -9.745 16.010 15.857 1.00 90.31 107 SER A N 1
ATOM 855 C CA . SER A 1 107 ? -8.911 15.156 16.698 1.00 90.31 107 SER A CA 1
ATOM 856 C C . SER A 1 107 ? -7.632 14.706 15.997 1.00 90.31 107 SER A C 1
ATOM 858 O O . SER A 1 107 ? -7.518 14.789 14.775 1.00 90.31 107 SER A O 1
ATOM 860 N N . LYS A 1 108 ? -6.686 14.199 16.793 1.00 93.12 108 LYS A N 1
ATOM 861 C CA . LYS A 1 108 ? -5.449 13.573 16.316 1.00 93.12 108 LYS A CA 1
ATOM 862 C C . LYS A 1 108 ? -5.667 12.082 16.079 1.00 93.12 108 LYS A C 1
ATOM 864 O O . LYS A 1 108 ? -6.518 11.466 16.718 1.00 93.12 108 LYS A O 1
ATOM 869 N N . GLY A 1 109 ? -4.834 11.504 15.223 1.00 94.00 109 GLY A N 1
ATOM 870 C CA . GLY A 1 109 ? -4.715 10.062 15.057 1.00 94.00 109 GLY A CA 1
ATOM 871 C C . GLY A 1 109 ? -4.978 9.605 13.635 1.00 94.00 109 GLY A C 1
ATOM 872 O O . GLY A 1 109 ? -4.477 10.210 12.689 1.00 94.00 109 GLY A O 1
ATOM 873 N N . PHE A 1 110 ? -5.714 8.507 13.476 1.00 95.25 110 PHE A N 1
ATOM 874 C CA . PHE A 1 110 ? -5.893 7.856 12.177 1.00 95.25 110 PHE A CA 1
ATOM 875 C C . PHE A 1 110 ? -7.367 7.741 11.825 1.00 95.25 110 PHE A C 1
ATOM 877 O O . PHE A 1 110 ? -8.130 7.113 12.554 1.00 95.25 110 PHE A O 1
ATOM 884 N N . VAL A 1 111 ? -7.769 8.306 10.689 1.00 95.38 111 VAL A N 1
ATOM 885 C CA . VAL A 1 111 ? -9.129 8.149 10.171 1.00 95.38 111 VAL A CA 1
ATOM 886 C C . VAL A 1 111 ? -9.250 6.844 9.389 1.00 95.38 111 VAL A C 1
ATOM 888 O O . VAL A 1 111 ? -8.375 6.489 8.595 1.00 95.38 111 VAL A O 1
ATOM 891 N N . ILE A 1 112 ? -10.348 6.124 9.601 1.00 96.06 112 ILE A N 1
ATOM 892 C CA . ILE A 1 112 ? -10.699 4.948 8.810 1.00 96.06 112 ILE A CA 1
ATOM 893 C C . ILE A 1 112 ? -11.236 5.424 7.462 1.00 96.06 112 ILE A C 1
ATOM 895 O O . ILE A 1 112 ? -12.321 6.005 7.378 1.00 96.06 112 ILE A O 1
ATOM 899 N N . SER A 1 113 ? -10.482 5.179 6.394 1.00 94.88 113 SER A N 1
ATOM 900 C CA . SER A 1 113 ? -10.863 5.572 5.036 1.00 94.88 113 SER A CA 1
ATOM 901 C C . SER A 1 113 ? -11.765 4.544 4.356 1.00 94.88 113 SER A C 1
ATOM 903 O O . SER A 1 113 ? -12.562 4.931 3.499 1.00 94.88 113 SER A O 1
ATOM 905 N N . ASP A 1 114 ? -11.685 3.275 4.765 1.00 93.94 114 ASP A N 1
ATOM 906 C CA . ASP A 1 114 ? -12.496 2.178 4.237 1.00 93.94 114 ASP A CA 1
ATOM 907 C C . ASP A 1 114 ? -12.594 0.996 5.221 1.00 93.94 114 ASP A C 1
ATOM 909 O O . ASP A 1 114 ? -11.683 0.777 6.027 1.00 93.94 114 ASP A O 1
ATOM 913 N N . VAL A 1 115 ? -13.689 0.233 5.130 1.00 96.06 115 VAL A N 1
ATOM 914 C CA . VAL A 1 115 ? -13.923 -1.022 5.864 1.00 96.06 115 VAL A CA 1
ATOM 915 C C . VAL A 1 115 ? -14.435 -2.075 4.881 1.00 96.06 115 VAL A C 1
ATOM 917 O O . VAL A 1 115 ? -15.474 -1.889 4.252 1.00 96.06 115 VAL A O 1
ATOM 920 N N . LYS A 1 116 ? -13.724 -3.197 4.761 1.00 94.81 116 LYS A N 1
ATOM 921 C CA . LYS A 1 116 ? -14.043 -4.278 3.821 1.00 94.81 116 LYS A CA 1
ATOM 922 C C . LYS A 1 116 ? -15.253 -5.088 4.292 1.00 94.81 116 LYS A C 1
ATOM 924 O O . LYS A 1 116 ? -15.342 -5.458 5.464 1.00 94.81 116 LYS A O 1
ATOM 929 N N . ASN A 1 117 ? -16.123 -5.451 3.354 1.00 91.62 117 ASN A N 1
ATOM 930 C CA . ASN A 1 117 ? -17.213 -6.399 3.600 1.00 91.62 117 ASN A CA 1
ATOM 931 C C . ASN A 1 117 ? -16.657 -7.795 3.932 1.00 91.62 117 ASN A C 1
ATOM 933 O O . ASN A 1 117 ? -15.650 -8.223 3.364 1.00 91.62 117 ASN A O 1
ATOM 937 N N . GLY A 1 118 ? -17.319 -8.507 4.836 1.00 90.56 118 GLY A N 1
ATOM 938 C CA . GLY A 1 118 ? -16.917 -9.811 5.362 1.00 90.56 118 GLY A CA 1
ATOM 939 C C . GLY A 1 118 ? -15.734 -9.770 6.334 1.00 90.56 118 GLY A C 1
ATOM 940 O O . GLY A 1 118 ? -15.227 -10.825 6.708 1.00 90.56 118 GLY A O 1
ATOM 941 N N . SER A 1 119 ? -15.255 -8.584 6.722 1.00 93.88 119 SER A N 1
ATOM 942 C CA . SER A 1 119 ? -14.074 -8.443 7.579 1.00 93.88 119 SER A CA 1
ATOM 943 C C . SER A 1 119 ? -14.405 -8.441 9.078 1.00 93.88 119 SER A C 1
ATOM 945 O O . SER A 1 119 ? -15.532 -8.129 9.464 1.00 93.88 119 SER A O 1
ATOM 947 N N . PRO A 1 120 ? -13.426 -8.704 9.966 1.00 93.94 120 PRO A N 1
ATOM 948 C CA . PRO A 1 120 ? -13.617 -8.580 11.414 1.00 93.94 120 PRO A CA 1
ATOM 949 C C . PRO A 1 120 ? -14.097 -7.193 11.864 1.00 93.94 120 PRO A C 1
ATOM 951 O O . PRO A 1 120 ? -14.796 -7.071 12.874 1.00 93.94 120 PRO A O 1
ATOM 954 N N . ALA A 1 121 ? -13.733 -6.141 11.128 1.00 95.44 121 ALA A N 1
ATOM 955 C CA . ALA A 1 121 ? -14.157 -4.779 11.415 1.00 95.44 121 ALA A CA 1
ATOM 956 C C . ALA A 1 121 ? -15.581 -4.454 10.947 1.00 95.44 121 ALA A C 1
ATOM 958 O O . ALA A 1 121 ? -16.164 -3.486 11.447 1.00 95.44 121 ALA A O 1
ATOM 959 N N . GLU A 1 122 ? -16.160 -5.243 10.036 1.00 95.06 122 GLU A N 1
ATOM 960 C CA . GLU A 1 122 ? -17.518 -5.024 9.540 1.00 95.06 122 GLU A CA 1
ATOM 961 C C . GLU A 1 122 ? -18.530 -5.003 10.698 1.00 95.06 122 GLU A C 1
ATOM 963 O O . GLU A 1 122 ? -18.467 -5.791 11.645 1.00 95.06 122 GLU A O 1
ATOM 968 N N . GLY A 1 123 ? -19.442 -4.027 10.661 1.00 93.12 123 GLY A N 1
ATOM 969 C CA . GLY A 1 123 ? -20.451 -3.800 11.700 1.00 93.12 123 GLY A CA 1
ATOM 970 C C . GLY A 1 123 ? -19.920 -3.195 13.008 1.00 93.12 123 GLY A C 1
ATOM 971 O O . GLY A 1 123 ? -20.715 -2.716 13.816 1.00 93.12 123 GLY A O 1
ATOM 972 N N . ARG A 1 124 ? -18.598 -3.156 13.218 1.00 95.69 124 ARG A N 1
ATOM 973 C CA . ARG A 1 124 ? -17.956 -2.607 14.428 1.00 95.69 124 ARG A CA 1
ATOM 974 C C . ARG A 1 124 ? -17.363 -1.224 14.176 1.00 95.69 124 ARG A C 1
ATOM 976 O O . ARG A 1 124 ? -17.611 -0.289 14.945 1.00 95.69 124 ARG A O 1
ATOM 983 N N . LEU A 1 125 ? -16.625 -1.090 13.079 1.00 97.31 125 LEU A N 1
ATOM 984 C CA . LEU A 1 125 ? -15.988 0.144 12.626 1.00 97.31 125 LEU A CA 1
ATOM 985 C C . LEU A 1 125 ? -16.687 0.683 11.377 1.00 97.31 125 LEU A C 1
ATOM 987 O O . LEU A 1 125 ? -17.351 -0.055 10.646 1.00 97.31 125 LEU A O 1
ATOM 991 N N . LYS A 1 126 ? -16.557 1.988 11.148 1.00 96.69 126 LYS A N 1
ATOM 992 C CA . LYS A 1 126 ? -17.129 2.693 10.002 1.00 96.69 126 LYS A CA 1
ATOM 993 C C . LYS A 1 126 ? -16.100 3.633 9.391 1.00 96.69 126 LYS A C 1
ATOM 995 O O . LYS A 1 126 ? -15.239 4.174 10.082 1.00 96.69 126 LYS A O 1
ATOM 1000 N N . ARG A 1 127 ? -16.242 3.876 8.087 1.00 96.44 127 ARG A N 1
ATOM 1001 C CA . ARG A 1 127 ? -15.529 4.961 7.409 1.00 96.44 127 ARG A CA 1
ATOM 1002 C C . ARG A 1 127 ? -15.817 6.288 8.116 1.00 96.44 127 ARG A C 1
ATOM 1004 O O . ARG A 1 127 ? -16.974 6.589 8.397 1.00 96.44 127 ARG A O 1
ATOM 1011 N N . GLY A 1 128 ? -14.769 7.064 8.368 1.00 94.94 128 GLY A N 1
ATOM 1012 C CA . GLY A 1 128 ? -14.832 8.331 9.095 1.00 94.94 128 GLY A CA 1
ATOM 1013 C C . GLY A 1 128 ? -14.600 8.214 10.602 1.00 94.94 128 GLY A C 1
ATOM 1014 O O . GLY A 1 128 ? -14.360 9.239 11.232 1.00 94.94 128 GLY A O 1
ATOM 1015 N N . ASP A 1 129 ? -14.600 7.007 11.179 1.00 97.25 129 ASP A N 1
ATOM 1016 C CA . ASP A 1 129 ? -14.152 6.830 12.563 1.00 97.25 129 ASP A CA 1
ATOM 1017 C C . ASP A 1 129 ? -12.687 7.262 12.694 1.00 97.25 129 ASP A C 1
ATOM 1019 O O . ASP A 1 129 ? -11.854 6.906 11.857 1.00 97.25 129 ASP A O 1
ATOM 1023 N N . ILE A 1 130 ? -12.357 7.988 13.761 1.00 96.75 130 ILE A N 1
ATOM 1024 C CA . ILE A 1 130 ? -10.979 8.391 14.061 1.00 96.75 130 ILE A CA 1
ATOM 1025 C C . ILE A 1 130 ? -10.461 7.532 15.203 1.00 96.75 130 ILE A C 1
ATOM 1027 O O . ILE A 1 130 ? -10.962 7.625 16.320 1.00 96.75 130 ILE A O 1
ATOM 1031 N N . ILE A 1 131 ? -9.454 6.706 14.951 1.00 96.56 131 ILE A N 1
ATOM 1032 C CA . ILE A 1 131 ? -8.792 5.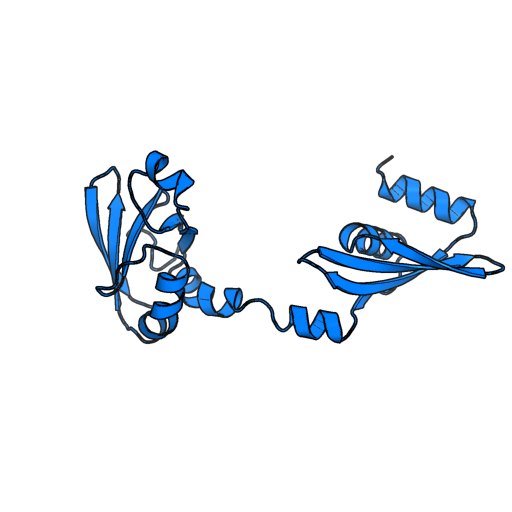911 15.979 1.00 96.56 131 ILE A CA 1
ATOM 1033 C C . ILE A 1 131 ? -7.774 6.799 16.701 1.00 96.56 131 ILE A C 1
ATOM 1035 O O . ILE A 1 131 ? -6.915 7.419 16.077 1.00 96.56 131 ILE A O 1
ATOM 1039 N N . THR A 1 132 ? -7.875 6.829 18.029 1.00 96.00 132 THR A N 1
ATOM 1040 C CA . THR A 1 132 ? -7.047 7.669 18.915 1.00 96.00 132 THR A CA 1
ATOM 1041 C C . THR A 1 132 ? -6.156 6.847 19.843 1.00 96.00 132 THR A C 1
ATOM 1043 O O . THR A 1 132 ? -5.089 7.305 20.248 1.00 96.00 132 THR A O 1
ATOM 1046 N N . ARG A 1 133 ? -6.559 5.609 20.163 1.00 96.56 133 ARG A N 1
ATOM 1047 C CA . ARG A 1 133 ? -5.815 4.707 21.051 1.00 96.56 133 ARG A CA 1
ATOM 1048 C C . ARG A 1 133 ? -6.023 3.252 20.648 1.00 96.56 133 ARG A C 1
ATOM 1050 O O . ARG A 1 133 ? -7.140 2.881 20.287 1.00 96.56 133 ARG A O 1
ATOM 1057 N N . ILE A 1 134 ? -4.988 2.425 20.770 1.00 95.38 134 ILE A N 1
ATOM 1058 C CA . ILE A 1 134 ? -5.054 0.969 20.565 1.00 95.38 134 ILE A CA 1
ATOM 1059 C C . ILE A 1 134 ? -4.327 0.274 21.714 1.00 95.38 134 ILE A C 1
ATOM 1061 O O . ILE A 1 134 ? -3.211 0.664 22.047 1.00 95.38 134 ILE A O 1
ATOM 1065 N N . ASN A 1 135 ? -4.957 -0.721 22.343 1.00 93.00 135 ASN A N 1
ATOM 1066 C CA . ASN A 1 135 ? -4.404 -1.495 23.467 1.00 93.00 135 ASN A CA 1
ATOM 1067 C C . ASN A 1 135 ? -3.811 -0.615 24.578 1.00 93.00 135 ASN A C 1
ATOM 1069 O O . ASN A 1 135 ? -2.763 -0.891 25.154 1.00 93.00 135 ASN A O 1
ATOM 1073 N N . GLY A 1 136 ? -4.476 0.501 24.871 1.00 91.50 136 GLY A N 1
ATOM 1074 C CA . GLY A 1 136 ? -3.993 1.415 25.894 1.00 91.50 136 GLY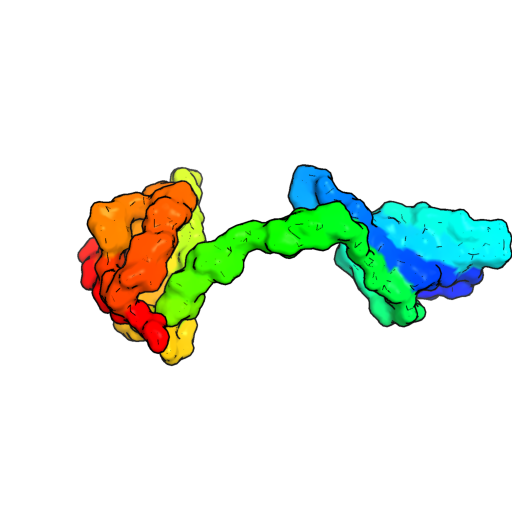 A CA 1
ATOM 1075 C C . GLY A 1 136 ? -2.798 2.282 25.470 1.00 91.50 136 GLY A C 1
ATOM 1076 O O . GLY A 1 136 ? -2.225 2.924 26.342 1.00 91.50 136 GLY A O 1
ATOM 1077 N N . LYS A 1 137 ? -2.432 2.359 24.187 1.00 94.56 137 LYS A N 1
ATOM 1078 C CA . LYS A 1 137 ? -1.383 3.251 23.666 1.00 94.56 137 LYS A CA 1
ATOM 1079 C C . LYS A 1 137 ? -1.969 4.293 22.725 1.00 94.56 137 LYS A C 1
ATOM 1081 O O . LYS A 1 137 ? -2.748 3.947 21.836 1.00 94.56 137 LYS A O 1
ATOM 1086 N N . ASP A 1 138 ? -1.621 5.557 22.944 1.00 94.38 138 ASP A N 1
ATOM 1087 C CA . ASP A 1 138 ? -2.098 6.662 22.109 1.00 94.38 138 ASP A CA 1
ATOM 1088 C C . ASP A 1 138 ? -1.452 6.596 20.727 1.00 94.38 138 ASP A C 1
ATOM 1090 O O . ASP A 1 138 ? -0.243 6.380 20.614 1.00 94.38 138 ASP A O 1
ATOM 1094 N N . ILE A 1 139 ? -2.260 6.784 19.684 1.00 92.00 139 ILE A N 1
ATOM 1095 C CA . ILE A 1 139 ? -1.805 6.717 18.295 1.00 92.00 139 ILE A CA 1
ATOM 1096 C C . ILE A 1 139 ? -1.894 8.080 17.611 1.00 92.00 139 ILE A C 1
ATOM 1098 O O . ILE A 1 139 ? -2.708 8.294 16.721 1.00 92.00 139 ILE A O 1
ATOM 1102 N N . ASN A 1 140 ? -1.058 9.020 18.049 1.00 86.94 140 ASN A N 1
ATOM 1103 C CA . ASN A 1 140 ? -1.107 10.419 17.604 1.00 86.94 140 ASN A CA 1
ATOM 1104 C C . ASN A 1 140 ? -0.165 10.740 16.429 1.00 86.94 140 ASN A C 1
ATOM 1106 O O . ASN A 1 140 ? -0.185 11.865 15.937 1.00 86.94 140 ASN A O 1
ATOM 1110 N N . ASP A 1 141 ? 0.671 9.789 16.001 1.00 87.69 141 ASP A N 1
ATOM 1111 C CA . ASP A 1 141 ? 1.647 9.967 14.917 1.00 87.69 141 ASP A CA 1
ATOM 1112 C C . ASP A 1 141 ? 1.962 8.648 14.175 1.00 87.69 141 ASP A C 1
ATOM 1114 O O . ASP A 1 141 ? 1.646 7.552 14.639 1.00 87.69 141 ASP A O 1
ATOM 1118 N N . GLU A 1 142 ? 2.622 8.714 13.019 1.00 86.69 142 GLU A N 1
ATOM 1119 C CA . GLU A 1 142 ? 2.986 7.523 12.227 1.00 86.69 142 GLU A CA 1
ATOM 1120 C C . GLU A 1 142 ? 3.945 6.553 12.938 1.00 86.69 142 GLU A C 1
ATOM 1122 O O . GLU A 1 142 ? 3.917 5.336 12.695 1.00 86.69 142 GLU A O 1
ATOM 1127 N N . LYS A 1 143 ? 4.776 7.058 13.858 1.00 86.06 143 LYS A N 1
ATOM 1128 C CA . LYS A 1 143 ? 5.700 6.222 14.633 1.00 86.06 143 LYS A CA 1
ATOM 1129 C C . LYS A 1 143 ? 4.931 5.390 15.651 1.00 86.06 143 LYS A C 1
ATOM 1131 O O . LYS A 1 143 ? 5.220 4.207 15.792 1.00 86.06 143 LYS A O 1
ATOM 1136 N N . SER A 1 144 ? 3.923 5.966 16.300 1.00 88.88 144 SER A N 1
ATOM 1137 C CA . SER A 1 144 ? 3.094 5.301 17.303 1.00 88.88 144 SER A CA 1
ATOM 1138 C C . SER A 1 144 ? 2.396 4.065 16.736 1.00 88.88 144 SER A C 1
ATOM 1140 O O . SER A 1 144 ? 2.502 2.994 17.330 1.00 88.88 144 SER A O 1
ATOM 1142 N N . ILE A 1 145 ? 1.811 4.151 15.532 1.00 86.25 145 ILE A N 1
ATOM 1143 C CA . ILE A 1 145 ? 1.256 2.976 14.845 1.00 86.25 145 ILE A CA 1
ATOM 1144 C C . ILE A 1 145 ? 2.344 1.939 14.577 1.00 86.25 145 ILE A C 1
ATOM 1146 O O . ILE A 1 145 ? 2.113 0.745 14.739 1.00 86.25 145 ILE A O 1
ATOM 1150 N N . SER A 1 146 ? 3.541 2.372 14.184 1.00 82.62 146 SER A N 1
ATOM 1151 C CA . SER A 1 146 ? 4.633 1.454 13.867 1.00 82.62 146 SER A CA 1
ATOM 1152 C C . SER A 1 146 ? 5.148 0.684 15.081 1.00 82.62 146 SER A C 1
ATOM 1154 O O . SER A 1 146 ? 5.491 -0.487 14.948 1.00 82.62 146 SER A O 1
ATOM 1156 N N . LEU A 1 147 ? 5.116 1.296 16.264 1.00 84.56 147 LEU A N 1
ATOM 1157 C CA . LEU A 1 147 ? 5.564 0.691 17.520 1.00 84.56 147 LEU A CA 1
ATOM 1158 C C . LEU A 1 147 ? 4.593 -0.349 18.092 1.00 84.56 147 LEU A C 1
ATOM 1160 O O . LEU A 1 147 ? 4.999 -1.172 18.908 1.00 84.56 147 LEU A O 1
ATOM 1164 N N . ILE A 1 148 ? 3.318 -0.315 17.699 1.00 87.56 148 ILE A N 1
ATOM 1165 C CA . ILE A 1 148 ? 2.296 -1.224 18.239 1.00 87.56 148 ILE A CA 1
ATOM 1166 C C . ILE A 1 148 ? 1.997 -2.414 17.328 1.00 87.56 148 ILE A C 1
ATOM 1168 O O . ILE A 1 148 ? 1.318 -3.337 17.759 1.00 87.56 148 ILE A O 1
ATOM 1172 N N . LYS A 1 149 ? 2.506 -2.422 16.090 1.00 83.19 149 LYS A N 1
ATOM 1173 C CA . LYS A 1 149 ? 2.213 -3.458 15.081 1.00 83.19 149 LYS A CA 1
ATOM 1174 C C . LYS A 1 149 ? 2.464 -4.873 15.592 1.00 83.19 149 LYS A C 1
ATOM 1176 O O . LYS A 1 149 ? 1.569 -5.705 15.508 1.00 83.19 149 LYS A O 1
ATOM 1181 N N . GLU A 1 150 ? 3.650 -5.122 16.142 1.00 81.50 150 GLU A N 1
ATOM 1182 C CA . GLU A 1 150 ? 4.033 -6.446 16.649 1.00 81.50 150 GLU A CA 1
ATOM 1183 C C . GLU A 1 150 ? 3.163 -6.881 17.832 1.00 81.50 150 GLU A C 1
ATOM 1185 O O . GLU A 1 150 ? 2.748 -8.032 17.918 1.00 81.50 150 GLU A O 1
ATOM 1190 N N . GLU A 1 151 ? 2.829 -5.958 18.733 1.00 85.62 151 GLU A N 1
ATOM 1191 C CA . GLU A 1 151 ? 1.949 -6.260 19.864 1.00 85.62 151 GLU A CA 1
ATOM 1192 C C . GLU A 1 151 ? 0.537 -6.614 19.394 1.00 85.62 151 GLU A C 1
ATOM 1194 O O . GLU A 1 151 ? -0.034 -7.615 19.826 1.00 85.62 151 GLU A O 1
ATOM 1199 N N . VAL A 1 152 ? -0.008 -5.820 18.473 1.00 87.69 152 VAL A N 1
ATOM 1200 C CA . VAL A 1 152 ? -1.331 -6.040 17.886 1.00 87.69 152 VAL A CA 1
ATOM 1201 C C . VAL A 1 152 ? -1.339 -7.376 17.142 1.00 87.69 152 VAL A C 1
ATOM 1203 O O . VAL A 1 152 ? -2.224 -8.179 17.394 1.00 87.69 152 VAL A O 1
ATOM 1206 N N . LEU A 1 153 ? -0.335 -7.679 16.314 1.00 83.00 153 LEU A N 1
ATOM 1207 C CA . LEU A 1 153 ? -0.251 -8.937 15.560 1.00 83.00 153 LEU A CA 1
ATOM 1208 C C . LEU A 1 153 ? -0.235 -10.184 16.459 1.00 83.00 153 LEU A C 1
ATOM 1210 O O . LEU A 1 153 ? -0.798 -11.213 16.095 1.00 83.00 153 LEU A O 1
ATOM 1214 N N . ASN A 1 154 ? 0.400 -10.092 17.627 1.00 85.06 154 ASN A N 1
ATOM 1215 C CA . ASN A 1 154 ? 0.499 -11.201 18.576 1.00 85.06 154 ASN A CA 1
ATOM 1216 C C . ASN A 1 154 ? -0.695 -11.290 19.545 1.00 85.06 154 ASN A C 1
ATOM 1218 O O . ASN A 1 154 ? -0.793 -12.254 20.309 1.00 85.06 154 ASN A O 1
ATOM 1222 N N . SER A 1 155 ? -1.609 -10.318 19.511 1.00 87.12 155 SER A N 1
ATOM 1223 C CA . SER A 1 155 ? -2.803 -10.290 20.356 1.00 87.12 155 SER A CA 1
ATOM 1224 C C . SER A 1 155 ? -3.916 -11.187 19.794 1.00 87.12 155 SER A C 1
ATOM 1226 O O . SER A 1 155 ? -3.995 -11.441 18.595 1.00 87.12 155 SER A O 1
ATOM 1228 N N . GLU A 1 156 ? -4.787 -11.703 20.660 1.00 91.50 156 GLU A N 1
ATOM 1229 C CA . GLU A 1 156 ? -6.023 -12.399 20.244 1.00 91.50 156 GLU A CA 1
ATOM 1230 C C . GLU A 1 156 ? -7.182 -11.416 20.045 1.00 91.50 156 GLU A C 1
ATOM 1232 O O . GLU A 1 156 ? -8.003 -11.565 19.146 1.00 91.50 156 GLU A O 1
ATOM 1237 N N . GLU A 1 157 ? -7.208 -10.361 20.855 1.00 93.81 157 GLU A N 1
ATOM 1238 C CA . GLU A 1 157 ? -8.177 -9.277 20.789 1.00 93.81 157 GLU A CA 1
ATOM 1239 C C . GLU A 1 157 ? -7.440 -7.946 20.821 1.00 93.81 157 GLU A C 1
ATOM 1241 O O . GLU A 1 157 ? -6.434 -7.788 21.515 1.00 93.81 157 GLU A O 1
ATOM 1246 N N . ILE A 1 158 ? -7.980 -6.970 20.102 1.00 94.00 158 ILE A N 1
ATOM 1247 C CA . ILE A 1 158 ? -7.527 -5.589 20.165 1.00 94.00 158 ILE A CA 1
ATOM 1248 C C . ILE A 1 158 ? -8.645 -4.674 20.630 1.00 94.00 158 ILE A C 1
ATOM 1250 O O . ILE A 1 158 ? -9.809 -4.808 20.243 1.00 94.00 158 ILE A O 1
ATOM 1254 N N . GLU A 1 159 ? -8.265 -3.709 21.453 1.00 96.25 159 GLU A N 1
ATOM 1255 C CA . GLU A 1 159 ? -9.148 -2.679 21.971 1.00 96.25 159 GLU A CA 1
ATOM 1256 C C . GLU A 1 159 ? -8.794 -1.335 21.337 1.00 96.25 159 GLU A C 1
ATOM 1258 O O . GLU A 1 159 ? -7.702 -0.809 21.545 1.00 96.25 159 GLU A O 1
ATOM 1263 N N . MET A 1 160 ? -9.737 -0.755 20.602 1.00 96.44 160 MET A N 1
ATOM 1264 C CA . MET A 1 160 ? -9.604 0.548 19.962 1.00 96.44 160 MET A CA 1
ATOM 1265 C C . MET A 1 160 ? -10.479 1.590 20.655 1.00 96.44 160 MET A C 1
ATOM 1267 O O . MET A 1 160 ? -11.661 1.355 20.922 1.00 96.44 160 MET A O 1
ATOM 1271 N N . HIS A 1 161 ? -9.917 2.771 20.899 1.00 97.50 161 HIS A N 1
ATOM 1272 C CA . HIS A 1 161 ? -10.677 3.957 21.287 1.00 97.50 161 HIS A CA 1
ATOM 1273 C C . HIS A 1 161 ? -10.807 4.837 20.054 1.00 97.50 161 HIS A C 1
ATOM 1275 O O . HIS A 1 161 ? -9.804 5.282 19.487 1.00 97.50 161 HIS A O 1
ATOM 1281 N N . ILE A 1 162 ? -12.046 5.064 19.638 1.00 97.44 162 ILE A N 1
ATOM 1282 C CA . ILE A 1 162 ? -12.381 5.810 18.433 1.00 97.44 162 ILE A CA 1
ATOM 1283 C C . ILE A 1 162 ? -13.200 7.052 18.769 1.00 97.44 162 ILE A C 1
ATOM 1285 O O . ILE A 1 162 ? -13.834 7.126 19.822 1.00 97.44 162 ILE A O 1
ATOM 1289 N N . ILE A 1 163 ? -13.243 7.995 17.841 1.00 96.81 163 ILE A N 1
ATOM 1290 C CA . ILE A 1 163 ? -14.214 9.081 17.805 1.00 96.81 163 ILE A CA 1
ATOM 1291 C C . ILE A 1 163 ? -15.135 8.834 16.615 1.00 96.81 163 ILE A C 1
ATOM 1293 O O . ILE A 1 163 ? -14.665 8.678 15.488 1.00 96.81 163 ILE A O 1
ATOM 1297 N N . ARG A 1 164 ? -16.442 8.793 16.878 1.00 96.12 164 ARG A N 1
ATOM 1298 C CA . ARG A 1 164 ? -17.504 8.652 15.877 1.00 96.12 164 ARG A CA 1
ATOM 1299 C C . ARG A 1 164 ? -18.548 9.723 16.139 1.00 96.12 164 ARG A C 1
ATOM 1301 O O . ARG A 1 164 ? -19.093 9.764 17.239 1.00 96.12 164 ARG A O 1
ATOM 1308 N N . ASP A 1 165 ? -18.807 10.568 15.146 1.00 92.31 165 ASP A N 1
ATOM 1309 C CA . ASP A 1 165 ? -19.751 11.689 15.255 1.00 92.31 165 ASP A CA 1
ATOM 1310 C C . ASP A 1 165 ? -19.431 12.623 16.446 1.00 92.31 165 ASP A C 1
ATOM 1312 O O . ASP A 1 165 ? -20.316 13.117 17.134 1.00 92.31 165 ASP A O 1
ATOM 1316 N N . GLY A 1 166 ? -18.136 12.821 16.732 1.00 91.94 166 GLY A N 1
ATOM 1317 C CA . GLY A 1 166 ? -17.650 13.626 17.863 1.00 91.94 166 GLY A CA 1
ATOM 1318 C C . GLY A 1 166 ? -17.663 12.915 19.224 1.00 91.94 166 GLY A C 1
ATOM 1319 O O . GLY A 1 166 ? -17.066 13.410 20.180 1.00 91.94 166 GLY A O 1
ATOM 1320 N N . GLU A 1 167 ? -18.267 11.732 19.326 1.00 94.75 167 GLU A N 1
ATOM 1321 C CA . GLU A 1 167 ? -18.338 10.961 20.567 1.00 94.75 167 GLU A CA 1
ATOM 1322 C C . GLU A 1 167 ? -17.226 9.917 20.665 1.00 94.75 167 GLU A C 1
ATOM 1324 O O . GLU A 1 167 ? -16.950 9.177 19.717 1.00 94.75 167 GLU A O 1
ATOM 1329 N N . LYS A 1 168 ? -16.631 9.787 21.856 1.00 96.12 168 LYS A N 1
ATOM 1330 C CA . LYS A 1 168 ? -15.651 8.734 22.142 1.00 96.12 168 LYS A CA 1
ATOM 1331 C C . LYS A 1 168 ? -16.350 7.386 22.310 1.00 96.12 168 LYS A C 1
ATOM 1333 O O . LYS A 1 168 ? -17.257 7.253 23.130 1.00 96.12 168 LYS A O 1
ATOM 1338 N N . LYS A 1 169 ? -15.896 6.371 21.576 1.00 97.31 169 LYS A N 1
ATOM 1339 C CA . LYS A 1 169 ? -16.397 4.991 21.650 1.00 97.31 169 LYS A CA 1
ATOM 1340 C C . LYS A 1 169 ? -15.247 4.016 21.815 1.00 97.31 169 LYS A C 1
ATOM 1342 O O . LYS A 1 169 ? -14.121 4.264 21.394 1.00 97.31 169 LYS A O 1
ATOM 1347 N N . LYS A 1 170 ? -15.556 2.887 22.437 1.00 97.81 170 LYS A N 1
ATOM 1348 C CA . LYS A 1 170 ? -14.610 1.816 22.717 1.00 97.81 170 LYS A CA 1
ATOM 1349 C C . LYS A 1 170 ? -15.049 0.567 21.965 1.00 97.81 170 LYS A C 1
ATOM 1351 O O . LYS A 1 170 ? -16.161 0.092 22.182 1.00 97.81 170 LYS A O 1
ATOM 1356 N N . ILE A 1 171 ? -14.199 0.063 21.078 1.00 97.25 171 ILE A N 1
ATOM 1357 C CA . ILE A 1 171 ? -14.493 -1.060 20.184 1.00 97.25 171 ILE A CA 1
ATOM 1358 C C . ILE A 1 171 ? -13.471 -2.167 20.425 1.00 97.25 171 ILE A C 1
ATOM 1360 O O . ILE A 1 171 ? -12.276 -1.904 20.509 1.00 97.25 171 ILE A O 1
ATOM 1364 N N . LYS A 1 172 ? -13.944 -3.408 20.530 1.00 96.44 172 LYS A N 1
ATOM 1365 C CA . LYS A 1 172 ? -13.105 -4.604 20.647 1.00 96.44 172 LYS A CA 1
ATOM 1366 C C . LYS A 1 172 ? -13.266 -5.462 19.400 1.00 96.44 172 LYS A C 1
ATOM 1368 O O . LYS A 1 172 ? -14.394 -5.661 18.941 1.00 96.44 172 LYS A O 1
ATOM 1373 N N . ILE A 1 173 ? -12.155 -5.939 18.844 1.00 94.81 173 ILE A N 1
ATOM 1374 C CA . ILE A 1 173 ? -12.139 -6.777 17.640 1.00 94.81 173 ILE A CA 1
ATOM 1375 C C . ILE A 1 173 ? -11.205 -7.958 17.873 1.00 94.81 173 ILE A C 1
ATOM 1377 O O . ILE A 1 173 ? -10.080 -7.789 18.331 1.00 94.81 173 ILE A O 1
ATOM 1381 N N . GLN A 1 174 ? -11.691 -9.148 17.543 1.00 91.94 174 GLN A N 1
ATOM 1382 C CA . GLN A 1 174 ? -10.917 -10.382 17.578 1.00 91.94 174 GLN A CA 1
ATOM 1383 C C . GLN A 1 174 ? -10.032 -10.462 16.333 1.00 91.94 174 GLN A C 1
ATOM 1385 O O . GLN A 1 174 ? -10.490 -10.165 15.225 1.00 91.94 174 GLN A O 1
ATOM 1390 N N . ILE A 1 175 ? -8.776 -10.857 16.509 1.00 88.56 175 ILE A N 1
ATOM 1391 C CA . ILE A 1 175 ? -7.839 -11.056 15.407 1.00 88.56 175 ILE A CA 1
ATOM 1392 C C . ILE A 1 175 ? -8.000 -12.495 14.909 1.00 88.56 175 ILE A C 1
ATOM 1394 O O . ILE A 1 175 ? -7.730 -13.429 15.667 1.00 88.56 175 ILE A O 1
ATOM 1398 N N . PRO A 1 176 ? -8.444 -12.706 13.657 1.00 81.69 176 PRO A N 1
ATOM 1399 C CA . PRO A 1 176 ? -8.541 -14.046 13.096 1.00 81.69 176 PRO A CA 1
ATOM 1400 C C . PRO A 1 176 ? -7.136 -14.650 12.940 1.00 81.69 176 PRO A C 1
ATOM 1402 O O . PRO A 1 176 ? -6.210 -13.975 12.483 1.00 81.69 176 PRO A O 1
ATOM 1405 N N . ARG A 1 177 ? -6.996 -15.908 13.363 1.00 79.12 177 ARG A N 1
ATOM 1406 C CA . ARG A 1 177 ? -5.757 -16.700 13.350 1.00 79.12 177 ARG A CA 1
ATOM 1407 C C . ARG A 1 177 ? -5.753 -17.679 12.183 1.00 79.12 177 ARG A C 1
ATOM 1409 O O . ARG A 1 177 ? -6.845 -18.198 11.860 1.00 79.12 177 ARG A O 1
#

Sequence (177 aa):
PMTHDLIKDFFNKLGAKPEKVSIVDIRENTYYAIIKVKTNDRSFDIDSRPSDAIAIALRFGTPIYITQKILDVSIKVPDEDKAQRIWNVLGISLQFITPELEGFFGSKGFVISDVKNGSPAEGRLKRGDIITRINGKDINDEKSISLIKEEVLNSEEIEMHIIRDGEKKKIKIQIPR

pLDDT: mean 88.26, std 12.13, range [42.0, 97.81]

Foldseek 3Di:
DPPLVVVVVVCVVQQKAFQEKEFEDADPNFTKIWTWMDHPPDIDIDIDGPVSRVSNCVVRVHYYYYDVVVVVVVVPPPCCVVLCVQVVQQQWDWDFQPPVNCVVLVHAAIFTQDGDPPGQCPPFDDGSKGWQDKPRFGGRDPVSSVVCSVVSVPDQKMWTWIADPNDTDITMTGRDD

Radius of gyration: 23.78 Å; chains: 1; bounding box: 44×38×66 Å